Protein AF-A0A544Z5J7-F1 (afdb_monomer_lite)

Foldseek 3Di:
DPVVVVVVVVVVVVLVVQQCVLCVVVVVVLVVQVWDWDDDDRVDIDTHRCVVVVVVVVVVVVVVPPD

pLDDT: mean 93.05, std 6.88, range [57.31, 98.31]

Sequence (67 aa):
MNPGAAWLSLIKSRMTMADLALCADQDRWARELKWTVSRTGFGARHYRDPRFDLVRELEEVGRLFTV

Radius of gyration: 19.59 Å; chains: 1; bounding box: 50×19×49 Å

Secondary structure (DSSP, 8-state):
--HHHHHHHHHHHHHHHHHHHHTHHHHHHHHHTT-EEEEEETTEEEEE-HHHHHHHHHHHHHHHH--

Structure (mmCIF, N/CA/C/O backbone):
data_AF-A0A544Z5J7-F1
#
_entry.id   AF-A0A544Z5J7-F1
#
loop_
_atom_site.group_PDB
_atom_site.id
_atom_site.type_symbol
_atom_site.label_atom_id
_atom_site.label_alt_id
_atom_site.label_comp_id
_atom_site.label_asym_id
_atom_site.label_entity_id
_atom_site.label_seq_id
_atom_site.pdbx_PDB_ins_code
_atom_site.Cartn_x
_atom_site.Cartn_y
_atom_site.Cartn_z
_atom_site.occupancy
_atom_site.B_iso_or_equiv
_atom_site.auth_seq_id
_atom_site.auth_comp_id
_atom_site.auth_asym_id
_atom_site.auth_atom_id
_atom_site.pdbx_PDB_model_num
ATOM 1 N N . MET A 1 1 ? 34.066 7.209 -13.288 1.00 66.25 1 MET A N 1
ATOM 2 C CA . MET A 1 1 ? 32.652 6.784 -13.148 1.00 66.25 1 MET A CA 1
ATOM 3 C C . MET A 1 1 ? 32.633 5.261 -13.183 1.00 66.25 1 MET A C 1
ATOM 5 O O . MET A 1 1 ? 33.226 4.722 -14.105 1.00 66.25 1 MET A O 1
ATOM 9 N N . ASN A 1 2 ? 32.072 4.564 -12.186 1.00 82.56 2 ASN A N 1
ATOM 10 C CA . ASN A 1 2 ? 32.012 3.093 -12.208 1.00 82.56 2 ASN A CA 1
ATOM 11 C C . ASN A 1 2 ? 30.819 2.652 -13.088 1.00 82.56 2 ASN A C 1
ATOM 13 O O . ASN A 1 2 ? 29.677 2.918 -12.699 1.00 82.56 2 ASN A O 1
ATOM 1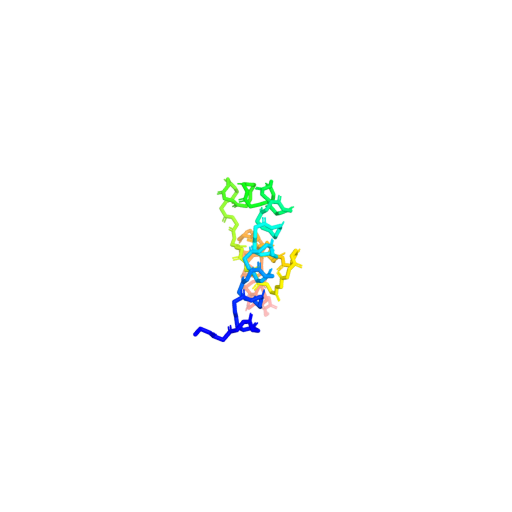7 N N . PRO A 1 3 ? 31.042 2.000 -14.247 1.00 82.81 3 PRO A N 1
ATOM 18 C CA . PRO A 1 3 ? 29.965 1.636 -15.172 1.00 82.81 3 PRO A CA 1
ATOM 19 C C . PRO A 1 3 ? 28.920 0.698 -14.550 1.00 82.81 3 PRO A C 1
ATOM 21 O O . PRO A 1 3 ? 27.726 0.851 -14.800 1.00 82.81 3 PRO A O 1
ATOM 24 N N . GLY A 1 4 ? 29.344 -0.222 -13.675 1.00 86.81 4 GLY A N 1
ATOM 25 C CA . GLY A 1 4 ? 28.438 -1.140 -12.979 1.00 86.81 4 GLY A CA 1
ATOM 26 C C . GLY A 1 4 ? 27.511 -0.422 -11.997 1.00 86.81 4 GLY A C 1
ATOM 27 O O . GLY A 1 4 ? 26.327 -0.742 -11.905 1.00 86.81 4 GLY A O 1
ATOM 28 N N . ALA A 1 5 ? 28.012 0.613 -11.318 1.00 91.44 5 ALA A N 1
ATOM 29 C CA . ALA A 1 5 ? 27.194 1.434 -10.427 1.00 91.44 5 ALA A CA 1
ATOM 30 C C . ALA A 1 5 ? 26.138 2.246 -11.200 1.00 91.44 5 ALA A C 1
ATOM 32 O O . ALA A 1 5 ? 24.993 2.351 -10.758 1.00 91.44 5 ALA A O 1
ATOM 33 N N . ALA A 1 6 ? 26.499 2.776 -12.374 1.00 93.38 6 ALA A N 1
ATOM 34 C CA . ALA A 1 6 ? 25.564 3.491 -13.242 1.00 93.38 6 ALA A CA 1
ATOM 35 C C . ALA A 1 6 ? 24.441 2.569 -13.751 1.00 93.38 6 ALA A C 1
ATOM 37 O O . ALA A 1 6 ? 23.267 2.941 -13.713 1.00 93.38 6 ALA A O 1
ATOM 38 N N . TRP A 1 7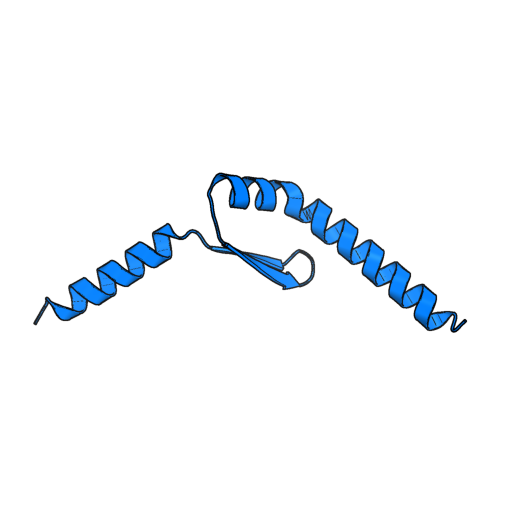 ? 24.783 1.341 -14.146 1.00 94.25 7 TRP A N 1
ATOM 39 C CA . TRP A 1 7 ? 23.816 0.340 -14.596 1.00 94.25 7 TRP A CA 1
ATOM 40 C C . TRP A 1 7 ? 22.835 -0.087 -13.494 1.00 94.25 7 TRP A C 1
ATOM 42 O O . TRP A 1 7 ? 21.621 -0.091 -13.700 1.00 94.25 7 TRP A O 1
ATOM 52 N N . LEU A 1 8 ? 23.340 -0.376 -12.291 1.00 95.38 8 LEU A N 1
ATOM 53 C CA . LEU A 1 8 ? 22.495 -0.720 -11.142 1.00 95.38 8 LEU A CA 1
ATOM 54 C C . LEU A 1 8 ? 21.538 0.419 -10.767 1.00 95.38 8 LEU A C 1
ATOM 56 O O . LEU A 1 8 ? 20.383 0.166 -10.424 1.00 95.38 8 LEU A O 1
ATOM 60 N N . SER A 1 9 ? 21.999 1.670 -10.853 1.00 95.69 9 SER A N 1
ATOM 61 C CA . SER A 1 9 ? 21.155 2.847 -10.625 1.00 95.69 9 SER A CA 1
ATOM 62 C C . SER A 1 9 ? 20.006 2.926 -11.635 1.00 95.69 9 SER A C 1
ATOM 64 O O . SER A 1 9 ? 18.850 3.124 -11.252 1.00 95.69 9 SER A O 1
ATOM 66 N N . LEU A 1 10 ? 20.297 2.678 -12.917 1.00 96.19 10 LEU A N 1
ATOM 67 C CA . LEU A 1 10 ? 19.288 2.670 -13.973 1.00 96.19 10 LEU A CA 1
ATOM 68 C C . LEU A 1 10 ? 18.215 1.604 -13.722 1.00 96.19 10 LEU A C 1
ATOM 70 O O . LEU A 1 10 ? 17.026 1.912 -13.797 1.00 96.19 10 LEU A O 1
ATOM 74 N N . ILE A 1 11 ? 18.613 0.378 -13.367 1.00 95.62 11 ILE A N 1
ATOM 75 C CA . ILE A 1 11 ? 17.667 -0.702 -13.047 1.00 95.62 11 ILE A CA 1
ATOM 76 C C . ILE A 1 11 ? 16.776 -0.303 -11.870 1.00 95.62 11 ILE A C 1
ATOM 78 O O . ILE A 1 11 ? 15.553 -0.384 -11.974 1.00 95.62 11 ILE A O 1
ATOM 82 N N . LYS A 1 12 ? 17.362 0.188 -10.771 1.00 94.56 12 LYS A N 1
ATOM 83 C CA . LYS A 1 12 ? 16.596 0.613 -9.587 1.00 94.56 12 LYS A CA 1
ATOM 84 C C . LYS A 1 12 ? 15.600 1.725 -9.914 1.00 94.56 12 LYS A C 1
ATOM 86 O O . LYS A 1 12 ? 14.462 1.684 -9.447 1.00 94.56 12 LYS A O 1
ATOM 91 N N . SER A 1 13 ? 16.003 2.691 -10.737 1.00 95.94 13 SER A N 1
ATOM 92 C CA . SER A 1 13 ? 15.123 3.764 -11.204 1.00 95.94 13 SER A CA 1
ATOM 93 C C . SER A 1 13 ? 13.951 3.212 -12.021 1.00 95.94 13 SER A C 1
ATOM 95 O O . SER A 1 13 ? 12.797 3.519 -11.725 1.00 95.94 13 SER A O 1
ATOM 97 N N . ARG A 1 14 ? 14.213 2.320 -12.984 1.00 96.81 14 ARG A N 1
ATOM 98 C CA . ARG A 1 14 ? 13.163 1.699 -13.808 1.00 96.81 14 ARG A CA 1
ATOM 99 C C . ARG A 1 14 ? 12.205 0.847 -12.984 1.00 96.81 14 ARG A C 1
ATOM 101 O O . ARG A 1 14 ? 10.997 0.973 -13.158 1.00 96.81 14 ARG A O 1
ATOM 108 N N . MET A 1 15 ? 12.723 0.054 -12.048 1.00 95.69 15 MET A N 1
ATOM 109 C CA . MET A 1 15 ? 11.895 -0.712 -11.113 1.00 95.69 15 MET A CA 1
ATOM 110 C C . MET A 1 15 ? 11.037 0.203 -10.238 1.00 95.69 15 MET A C 1
ATOM 112 O O . MET A 1 15 ? 9.877 -0.101 -9.992 1.00 95.69 15 MET A O 1
ATOM 116 N N . THR A 1 16 ? 11.572 1.343 -9.799 1.00 94.19 16 THR A N 1
ATOM 117 C CA . THR A 1 16 ? 10.809 2.313 -9.001 1.00 94.19 16 THR A CA 1
ATOM 118 C C . THR A 1 16 ? 9.667 2.923 -9.809 1.00 94.19 16 THR A C 1
ATOM 120 O O . THR A 1 16 ? 8.552 3.005 -9.310 1.00 94.19 16 THR A O 1
ATOM 123 N N . MET A 1 17 ? 9.909 3.296 -11.066 1.00 96.94 17 MET A N 1
ATOM 124 C CA . MET A 1 17 ? 8.860 3.837 -11.936 1.00 96.94 17 MET A CA 1
ATOM 125 C C . MET A 1 17 ? 7.788 2.798 -12.271 1.00 96.94 17 MET A C 1
ATOM 127 O O . MET A 1 17 ? 6.602 3.117 -12.248 1.00 96.94 17 MET A O 1
ATOM 131 N N . ALA A 1 18 ? 8.191 1.555 -12.544 1.00 97.38 18 ALA A N 1
ATOM 132 C CA . ALA A 1 18 ? 7.256 0.466 -12.798 1.00 97.38 18 ALA A CA 1
ATOM 133 C C . ALA A 1 18 ? 6.406 0.135 -11.557 1.00 97.38 18 ALA A C 1
ATOM 135 O O . ALA A 1 18 ? 5.207 -0.073 -11.692 1.00 97.38 18 ALA A O 1
ATOM 136 N N . ASP A 1 19 ? 6.993 0.166 -10.357 1.00 96.81 19 ASP A N 1
ATOM 137 C CA . ASP A 1 19 ? 6.273 -0.013 -9.088 1.00 96.81 19 ASP A CA 1
ATOM 138 C C . ASP A 1 19 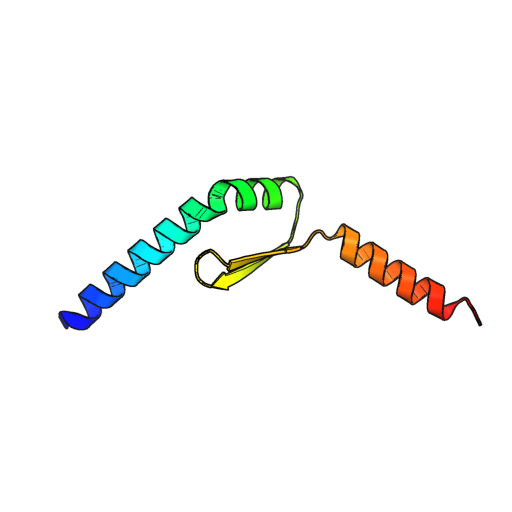? 5.219 1.079 -8.861 1.00 96.81 19 ASP A C 1
ATOM 140 O O . ASP A 1 19 ? 4.079 0.786 -8.508 1.00 96.81 19 ASP A O 1
ATOM 144 N N . LEU A 1 20 ? 5.587 2.340 -9.110 1.00 94.88 20 LEU A N 1
ATOM 145 C CA . LEU A 1 20 ? 4.667 3.472 -8.992 1.00 94.88 20 LEU A CA 1
ATOM 146 C C . LEU A 1 20 ? 3.510 3.368 -9.988 1.00 94.88 20 LEU A C 1
ATOM 148 O O . LEU A 1 20 ? 2.369 3.619 -9.614 1.00 94.88 20 LEU A O 1
ATOM 152 N N . ALA A 1 21 ? 3.795 2.987 -11.235 1.00 97.38 21 ALA A N 1
ATOM 153 C CA . ALA A 1 21 ? 2.770 2.817 -12.260 1.00 97.38 21 ALA A CA 1
ATOM 154 C C . ALA A 1 21 ? 1.819 1.656 -11.932 1.00 97.38 21 ALA A C 1
ATOM 156 O O . ALA A 1 21 ? 0.607 1.810 -12.050 1.00 97.38 21 ALA A O 1
ATOM 157 N N . LEU A 1 22 ? 2.359 0.521 -11.476 1.00 97.19 22 LEU A N 1
ATOM 158 C CA . LEU A 1 22 ? 1.586 -0.672 -11.121 1.00 97.19 22 LEU A CA 1
ATOM 159 C C . LEU A 1 22 ? 0.578 -0.415 -9.989 1.00 97.19 22 LEU A C 1
ATOM 161 O O . LEU A 1 22 ? -0.501 -1.002 -9.984 1.00 97.19 22 LEU A O 1
ATOM 165 N N . CYS A 1 23 ? 0.936 0.448 -9.037 1.00 97.00 23 CYS A N 1
ATOM 166 C CA . CYS A 1 23 ? 0.146 0.708 -7.833 1.00 97.00 23 CYS A CA 1
ATOM 167 C C . CYS A 1 23 ? -0.638 2.032 -7.871 1.00 97.00 23 CYS A C 1
ATOM 169 O O . CYS A 1 23 ? -1.210 2.430 -6.854 1.00 97.00 23 CYS A O 1
ATOM 171 N N . ALA A 1 24 ? -0.640 2.747 -9.001 1.00 97.00 24 ALA A N 1
ATOM 172 C CA . ALA A 1 24 ? -1.150 4.115 -9.089 1.00 97.00 24 ALA A CA 1
ATOM 173 C C . ALA A 1 24 ? -2.635 4.241 -8.704 1.00 97.00 24 ALA A C 1
ATOM 175 O O . ALA A 1 24 ? -3.012 5.163 -7.975 1.00 97.00 24 ALA A O 1
ATOM 176 N N . ASP A 1 25 ? -3.477 3.311 -9.157 1.00 97.75 25 ASP A N 1
ATOM 177 C CA . ASP A 1 25 ? -4.913 3.339 -8.874 1.00 97.75 25 ASP A CA 1
ATOM 178 C C . ASP A 1 25 ? -5.212 3.014 -7.410 1.00 97.75 25 ASP A C 1
ATOM 180 O O . ASP A 1 25 ? -6.013 3.692 -6.765 1.00 97.75 25 ASP A O 1
ATOM 184 N N . GLN A 1 26 ? -4.539 2.007 -6.863 1.00 96.25 26 GLN A N 1
ATOM 185 C CA . GLN A 1 26 ? -4.680 1.586 -5.474 1.00 96.25 26 GLN A CA 1
ATOM 186 C C . GLN A 1 26 ? -4.184 2.682 -4.522 1.00 96.25 26 GLN A C 1
ATOM 188 O O . GLN A 1 26 ? -4.828 2.962 -3.514 1.00 96.25 26 GLN A O 1
ATOM 193 N N . ASP A 1 27 ? -3.085 3.360 -4.862 1.00 97.12 27 ASP A N 1
ATOM 194 C CA . ASP A 1 27 ? -2.575 4.510 -4.111 1.00 97.12 27 ASP A CA 1
ATOM 195 C C . ASP A 1 27 ? -3.535 5.701 -4.141 1.00 97.12 27 ASP A C 1
ATOM 197 O O . ASP A 1 27 ? -3.698 6.389 -3.128 1.00 97.12 27 ASP A O 1
ATOM 201 N N . ARG A 1 28 ? -4.178 5.957 -5.290 1.00 98.31 28 ARG A N 1
ATOM 202 C CA . ARG A 1 28 ? -5.216 6.988 -5.394 1.00 98.31 28 ARG A CA 1
ATOM 203 C C . ARG A 1 28 ? -6.371 6.666 -4.450 1.00 98.31 28 ARG A C 1
ATOM 205 O O . ARG A 1 28 ? -6.710 7.509 -3.624 1.00 98.31 28 ARG A O 1
ATOM 212 N N . TRP A 1 29 ? -6.917 5.454 -4.520 1.00 98.00 29 TRP A N 1
ATOM 213 C CA . TRP A 1 29 ? -8.013 5.032 -3.645 1.00 98.00 29 TRP A CA 1
ATOM 214 C C . TRP A 1 29 ? -7.628 5.069 -2.169 1.00 98.00 29 TRP A C 1
ATOM 216 O O . TRP A 1 29 ? -8.384 5.584 -1.352 1.00 98.00 29 TRP A O 1
ATOM 226 N N . ALA A 1 30 ? -6.433 4.598 -1.815 1.00 97.38 30 ALA A N 1
ATOM 227 C CA . ALA A 1 30 ? -5.945 4.657 -0.445 1.00 97.38 30 ALA A CA 1
ATOM 228 C C . ALA A 1 30 ? -5.874 6.099 0.074 1.00 97.38 30 ALA A C 1
ATOM 230 O O . ALA A 1 30 ? -6.255 6.364 1.210 1.00 97.38 30 ALA A O 1
ATOM 231 N N . ARG A 1 31 ? -5.454 7.055 -0.765 1.00 96.94 31 ARG A N 1
ATOM 232 C CA . ARG A 1 31 ? -5.471 8.481 -0.414 1.00 96.94 31 ARG A CA 1
ATOM 233 C C . ARG A 1 31 ? -6.895 9.005 -0.228 1.00 96.94 31 ARG A C 1
ATOM 235 O O . ARG A 1 31 ? -7.157 9.677 0.766 1.00 96.94 31 ARG A O 1
ATOM 242 N N . GLU A 1 32 ? -7.797 8.706 -1.160 1.00 98.19 32 GLU A N 1
ATOM 243 C CA . GLU A 1 32 ? -9.202 9.142 -1.109 1.00 98.19 32 GLU A CA 1
ATOM 244 C C . GLU A 1 32 ? -9.926 8.596 0.130 1.00 98.19 32 GLU A C 1
ATOM 246 O O . GLU A 1 32 ? -10.656 9.324 0.802 1.00 98.19 32 GLU A O 1
ATOM 251 N N . LEU A 1 33 ? -9.655 7.340 0.483 1.00 97.12 33 LEU A N 1
ATOM 252 C CA . LEU A 1 33 ? -10.237 6.646 1.631 1.00 97.12 33 LEU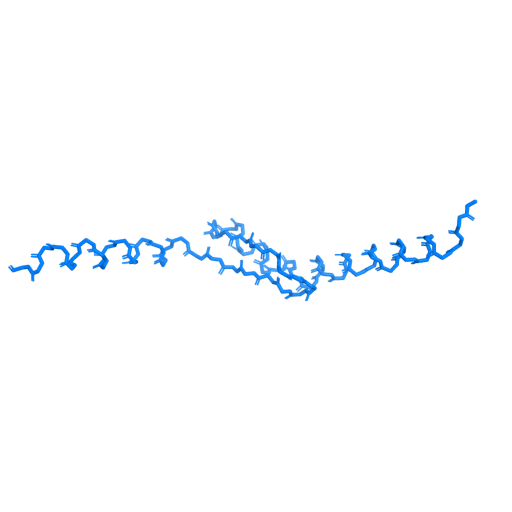 A CA 1
ATOM 253 C C . LEU A 1 33 ? -9.460 6.862 2.939 1.00 97.12 33 LEU A C 1
ATOM 255 O O . LEU A 1 33 ? -9.856 6.333 3.977 1.00 97.12 33 LEU A O 1
ATOM 259 N N . LYS A 1 34 ? -8.372 7.646 2.912 1.00 96.69 34 LYS A N 1
ATOM 260 C CA . LYS A 1 34 ? -7.492 7.918 4.064 1.00 96.69 34 LYS A CA 1
ATOM 261 C C . LYS A 1 34 ? -6.914 6.647 4.705 1.00 96.69 34 LYS A C 1
ATOM 263 O O . LYS A 1 34 ? -6.773 6.554 5.923 1.00 96.69 34 LYS A O 1
ATOM 268 N N . TRP A 1 35 ? -6.580 5.661 3.883 1.00 97.25 35 TRP A N 1
ATOM 269 C CA . TRP A 1 35 ? -5.891 4.445 4.295 1.00 97.25 35 TRP A CA 1
ATOM 270 C C . TRP A 1 35 ? -4.392 4.695 4.460 1.00 97.25 35 TRP A C 1
ATOM 272 O O . TRP A 1 35 ? -3.791 5.512 3.759 1.00 97.25 35 TRP A O 1
ATOM 282 N N . THR A 1 36 ? -3.769 3.954 5.370 1.00 96.19 36 THR A N 1
ATOM 283 C CA . THR A 1 36 ? -2.309 3.957 5.516 1.00 96.19 36 THR A CA 1
ATOM 284 C C . THR A 1 36 ? -1.698 2.985 4.513 1.00 96.19 36 THR A C 1
ATOM 286 O O . THR A 1 36 ? -2.215 1.886 4.327 1.00 96.19 36 THR A O 1
ATOM 289 N N . VAL A 1 37 ? -0.587 3.369 3.880 1.00 96.50 37 VAL A N 1
ATOM 290 C CA . VAL A 1 37 ? 0.116 2.527 2.901 1.00 96.50 37 VAL A CA 1
ATOM 291 C C . VAL A 1 37 ? 1.556 2.302 3.344 1.00 96.50 37 VAL A C 1
ATOM 293 O O . VAL A 1 37 ? 2.280 3.263 3.595 1.00 96.50 37 VAL A O 1
ATOM 296 N N . SER A 1 38 ? 1.993 1.044 3.407 1.00 95.69 38 SER A N 1
ATOM 297 C CA . SER A 1 38 ? 3.402 0.678 3.596 1.00 95.69 38 SER A CA 1
ATOM 298 C C . SER A 1 38 ? 3.934 -0.078 2.379 1.00 95.69 38 SER A C 1
ATOM 300 O O . SER A 1 38 ? 3.203 -0.818 1.725 1.00 95.69 38 SER A O 1
ATOM 302 N N . ARG A 1 39 ? 5.212 0.124 2.039 1.00 93.06 39 ARG A N 1
ATOM 303 C CA . ARG A 1 39 ? 5.867 -0.529 0.896 1.00 93.06 39 ARG A CA 1
ATOM 304 C C . ARG A 1 39 ? 6.841 -1.587 1.397 1.00 93.06 39 ARG A C 1
ATOM 306 O O . ARG A 1 39 ? 7.803 -1.253 2.081 1.00 93.06 39 ARG A O 1
ATOM 313 N N . THR A 1 40 ? 6.607 -2.842 1.032 1.00 89.88 4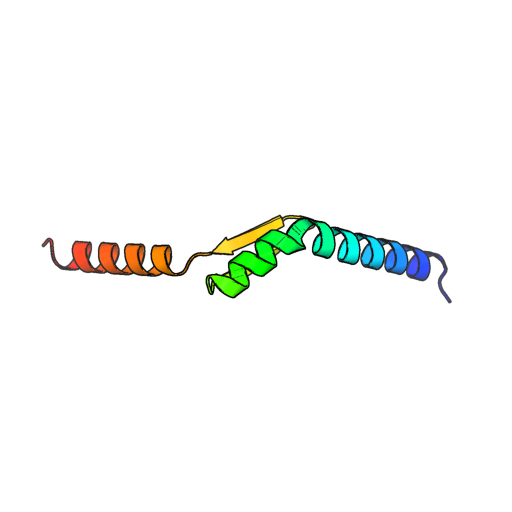0 THR A N 1
ATOM 314 C CA . THR A 1 40 ? 7.422 -3.996 1.449 1.00 89.88 40 THR A CA 1
ATOM 315 C C . THR A 1 40 ? 8.260 -4.579 0.307 1.00 89.88 40 THR A C 1
ATOM 317 O O . THR A 1 40 ? 9.131 -5.409 0.547 1.00 89.88 40 THR A O 1
ATOM 320 N N . GLY A 1 41 ? 8.055 -4.118 -0.930 1.00 89.56 41 GLY A N 1
ATOM 321 C CA . GLY A 1 41 ? 8.791 -4.572 -2.110 1.00 89.56 41 GLY A CA 1
ATOM 322 C C . GLY A 1 41 ? 8.214 -4.014 -3.412 1.00 89.56 41 GLY A C 1
ATOM 323 O O . GLY A 1 41 ? 7.387 -3.103 -3.385 1.00 89.56 41 GLY A O 1
ATOM 324 N N . PHE A 1 42 ? 8.659 -4.557 -4.549 1.00 93.38 42 PHE A N 1
ATOM 325 C CA . PHE A 1 42 ? 8.111 -4.224 -5.869 1.00 93.38 42 PHE A CA 1
ATOM 326 C C . PHE A 1 42 ? 6.685 -4.773 -6.010 1.00 93.38 42 PHE A C 1
ATOM 328 O O . PHE A 1 42 ? 6.481 -5.975 -5.860 1.00 93.38 42 PHE A O 1
ATOM 335 N N . GLY A 1 43 ? 5.707 -3.905 -6.265 1.00 92.69 43 GLY A N 1
ATOM 336 C CA . GLY A 1 43 ? 4.286 -4.257 -6.333 1.00 92.69 43 GLY A CA 1
ATOM 337 C C . GLY A 1 43 ? 3.685 -4.707 -4.997 1.00 92.69 43 GLY A C 1
ATOM 338 O O . GLY A 1 43 ? 2.518 -5.078 -4.940 1.00 92.69 43 GLY A O 1
ATOM 339 N N . ALA A 1 44 ? 4.464 -4.674 -3.914 1.00 92.56 44 ALA A N 1
ATOM 340 C CA . ALA A 1 44 ? 4.063 -5.166 -2.605 1.00 92.56 44 ALA A CA 1
ATOM 341 C C . ALA A 1 44 ? 3.772 -3.975 -1.688 1.00 92.56 44 ALA A C 1
ATOM 343 O O . ALA A 1 44 ? 4.631 -3.504 -0.935 1.00 92.56 44 ALA A O 1
ATOM 344 N N . ARG A 1 45 ? 2.550 -3.449 -1.804 1.00 94.94 45 ARG A N 1
ATOM 345 C CA . ARG A 1 45 ? 2.014 -2.423 -0.908 1.00 94.94 45 ARG A CA 1
ATOM 346 C C . ARG A 1 45 ? 0.989 -3.028 0.030 1.00 94.94 45 ARG A C 1
ATOM 348 O O . ARG A 1 45 ? 0.121 -3.788 -0.386 1.00 94.94 45 ARG A O 1
ATOM 355 N N . HIS A 1 46 ? 1.093 -2.662 1.297 1.00 95.81 46 HIS A N 1
ATOM 356 C CA . HIS A 1 46 ? 0.123 -3.005 2.318 1.00 95.81 46 HIS A CA 1
ATOM 357 C C . HIS A 1 46 ? -0.784 -1.807 2.552 1.00 95.81 46 HIS A C 1
ATOM 359 O O . HIS A 1 46 ? -0.335 -0.759 3.013 1.00 95.81 46 HIS A O 1
ATOM 365 N N . TYR A 1 47 ? -2.055 -1.984 2.216 1.00 95.56 47 TYR A N 1
ATOM 366 C CA . TYR A 1 47 ? -3.104 -0.991 2.372 1.00 95.56 47 TYR A CA 1
ATOM 367 C C . TYR A 1 47 ? -3.879 -1.293 3.652 1.00 95.56 47 TYR A C 1
ATOM 369 O O . TYR A 1 47 ? -4.457 -2.369 3.786 1.00 95.56 47 TYR A O 1
ATOM 377 N N . ARG A 1 48 ? -3.869 -0.361 4.604 1.00 95.50 48 ARG A N 1
ATOM 378 C CA . ARG A 1 48 ? -4.519 -0.513 5.907 1.00 95.50 48 ARG A CA 1
ATOM 379 C C . ARG A 1 48 ? -5.654 0.487 6.050 1.00 95.50 48 ARG A C 1
ATOM 381 O O . ARG A 1 48 ? -5.425 1.696 6.096 1.00 95.50 48 ARG A O 1
ATOM 388 N N . ASP A 1 49 ? -6.864 -0.044 6.143 1.00 96.38 49 ASP A N 1
ATOM 389 C CA . ASP A 1 49 ? -8.068 0.722 6.436 1.00 96.38 49 ASP A CA 1
ATOM 390 C C . ASP A 1 49 ? -8.178 0.967 7.954 1.00 96.38 49 ASP A C 1
ATOM 392 O O . ASP A 1 49 ? -8.255 -0.005 8.714 1.00 96.38 49 ASP A O 1
ATOM 396 N N . PRO A 1 50 ? -8.213 2.233 8.415 1.00 95.00 50 PRO A N 1
ATOM 397 C CA . PRO A 1 50 ? -8.274 2.562 9.841 1.00 95.00 50 PRO A CA 1
ATOM 398 C C . PRO A 1 50 ? -9.545 2.049 10.533 1.00 95.00 50 PRO A C 1
ATOM 400 O O . PRO A 1 50 ? -9.581 1.941 11.756 1.00 95.00 50 PRO A O 1
ATOM 403 N N . ARG A 1 51 ? -10.597 1.692 9.785 1.00 94.44 51 ARG A N 1
ATOM 404 C CA . ARG A 1 51 ? -11.821 1.121 10.364 1.00 94.44 51 ARG A CA 1
ATOM 405 C C . ARG A 1 51 ? -11.576 -0.243 11.005 1.00 94.44 51 ARG A C 1
ATOM 407 O O . ARG A 1 51 ? -12.206 -0.540 12.014 1.00 94.44 51 ARG A O 1
ATOM 414 N N . PHE A 1 52 ? -10.657 -1.055 10.473 1.00 93.81 52 PHE A N 1
ATOM 415 C CA . PHE A 1 52 ? -10.303 -2.332 11.110 1.00 93.81 52 PHE A CA 1
ATOM 416 C C . PHE A 1 52 ? -9.526 -2.132 12.413 1.00 93.81 52 PHE A C 1
ATOM 418 O O . PHE A 1 52 ? -9.663 -2.939 13.330 1.00 93.81 52 PHE A O 1
ATOM 425 N N . ASP A 1 53 ? -8.762 -1.043 12.521 1.00 90.94 53 ASP A N 1
ATOM 426 C CA . ASP A 1 53 ? -8.056 -0.698 13.757 1.00 90.94 53 ASP A CA 1
ATOM 427 C C . ASP A 1 53 ? -9.053 -0.352 14.862 1.00 90.94 53 ASP A C 1
ATOM 429 O O . ASP A 1 53 ? -8.966 -0.901 15.958 1.00 90.94 53 ASP A O 1
ATOM 433 N N . LEU A 1 54 ? -10.064 0.452 14.523 1.00 93.38 54 LEU A N 1
ATOM 434 C CA . LEU A 1 54 ? -11.160 0.787 15.428 1.00 93.38 54 LEU A CA 1
ATOM 435 C C . LEU A 1 54 ? -11.942 -0.454 15.879 1.00 93.38 54 LEU A C 1
ATOM 437 O O . LEU A 1 54 ? -12.243 -0.592 17.060 1.00 93.38 54 LEU A O 1
ATOM 441 N N . VAL A 1 55 ? -12.274 -1.369 14.961 1.00 94.88 55 VAL A N 1
ATOM 442 C CA . VAL A 1 55 ? -12.976 -2.616 15.318 1.00 94.88 55 VAL A CA 1
ATOM 443 C C . VAL A 1 55 ? -12.163 -3.419 16.330 1.00 94.88 55 VAL A C 1
ATOM 445 O O . VAL A 1 55 ? -12.707 -3.843 17.346 1.00 94.88 55 VAL A O 1
ATOM 448 N N . ARG A 1 56 ? -10.856 -3.573 16.100 1.00 92.88 56 ARG A N 1
ATOM 449 C CA . ARG A 1 56 ? -9.973 -4.296 17.019 1.00 92.88 56 ARG A CA 1
ATOM 450 C C . ARG A 1 56 ? -9.919 -3.642 18.404 1.00 92.88 56 ARG A C 1
ATOM 452 O O . ARG A 1 56 ? -10.001 -4.351 19.402 1.00 92.88 56 ARG A O 1
ATOM 459 N N . GLU A 1 57 ? -9.815 -2.316 18.469 1.00 93.81 57 GLU A N 1
ATOM 460 C CA . GLU A 1 57 ? -9.836 -1.569 19.737 1.00 93.81 57 GLU A CA 1
ATOM 461 C C . GLU A 1 57 ? -11.156 -1.782 20.493 1.00 93.81 57 GLU A C 1
ATOM 463 O O . GLU A 1 57 ? -11.153 -2.045 21.695 1.00 93.81 57 GLU A O 1
ATOM 468 N N . LEU A 1 58 ? -12.292 -1.746 19.792 1.00 94.69 58 LEU A N 1
ATOM 469 C CA . LEU A 1 58 ? -13.604 -2.001 20.392 1.00 94.69 58 LEU A CA 1
ATOM 470 C C . LEU A 1 58 ? -13.746 -3.442 20.898 1.00 94.69 58 LEU A C 1
ATOM 472 O O . LEU A 1 58 ? -14.295 -3.658 21.978 1.00 94.69 58 LEU A O 1
ATOM 476 N N . GLU A 1 59 ? -13.236 -4.427 20.159 1.00 94.38 59 GLU A N 1
ATOM 477 C CA . GLU A 1 59 ? -13.209 -5.822 20.609 1.00 94.38 59 GLU A CA 1
ATOM 478 C C . GLU A 1 59 ? -12.346 -6.013 21.862 1.00 94.38 59 GLU A C 1
ATOM 480 O O . GLU A 1 59 ? -12.720 -6.757 22.769 1.00 94.38 59 GLU A O 1
ATOM 485 N N . GLU A 1 60 ? -11.187 -5.354 21.932 1.00 93.62 60 GLU A N 1
ATOM 486 C CA . GLU A 1 60 ? -10.316 -5.376 23.111 1.00 93.62 60 GLU A CA 1
ATOM 487 C C . GLU A 1 60 ? -11.012 -4.770 24.331 1.00 93.62 60 GLU A C 1
ATOM 489 O O . GLU A 1 60 ? -11.014 -5.381 25.400 1.00 93.62 60 GLU A O 1
ATOM 494 N N . VAL A 1 61 ? -11.681 -3.630 24.158 1.00 92.75 61 VAL A N 1
ATOM 495 C CA . VAL A 1 61 ? -12.484 -2.998 25.209 1.00 92.75 61 VAL A CA 1
ATOM 496 C C . VAL A 1 61 ? -13.635 -3.906 25.653 1.00 92.75 61 VAL A C 1
ATOM 498 O O . VAL A 1 61 ? -13.830 -4.108 26.849 1.00 92.75 61 VAL A O 1
ATOM 501 N N . GLY A 1 62 ? -14.371 -4.512 24.719 1.00 92.19 62 GLY A N 1
ATOM 502 C CA . GLY A 1 62 ? -15.467 -5.431 25.041 1.00 92.19 62 GLY A CA 1
ATOM 503 C C . GLY A 1 62 ? -15.007 -6.634 25.870 1.00 92.19 62 GLY A C 1
ATOM 504 O O . GLY A 1 62 ? -15.667 -7.008 26.842 1.00 92.19 62 GLY A O 1
ATOM 505 N N . ARG A 1 63 ? -13.831 -7.194 25.559 1.00 91.88 63 ARG A N 1
ATOM 506 C CA . ARG A 1 63 ? -13.224 -8.281 26.346 1.00 91.88 63 ARG A CA 1
ATOM 507 C C . ARG A 1 63 ? -12.908 -7.875 27.788 1.00 91.88 63 ARG A C 1
ATOM 509 O O . ARG A 1 63 ? -13.012 -8.718 28.671 1.00 91.88 63 ARG A O 1
ATOM 516 N N . LEU A 1 64 ? -12.564 -6.611 28.042 1.00 89.06 64 LEU A N 1
ATOM 517 C CA . LEU A 1 64 ? -12.281 -6.111 29.395 1.00 89.06 64 LEU A CA 1
ATOM 518 C C . LEU A 1 64 ? -13.538 -5.972 30.264 1.00 89.06 64 LEU A C 1
ATOM 520 O O . LEU A 1 64 ? -13.441 -6.062 31.484 1.00 89.06 64 LEU A O 1
ATOM 524 N N . PHE A 1 65 ? -14.706 -5.754 29.654 1.00 82.00 65 PHE A N 1
ATOM 525 C CA . PHE A 1 65 ? -15.971 -5.548 30.369 1.00 82.00 65 PHE A CA 1
ATOM 526 C C . PHE A 1 65 ? -16.838 -6.807 30.500 1.00 82.00 65 PHE A C 1
ATOM 528 O O . PHE A 1 65 ? -17.853 -6.768 31.187 1.00 82.00 65 PHE A O 1
ATOM 535 N N . THR A 1 66 ? -16.451 -7.919 29.872 1.00 76.31 66 THR A N 1
ATOM 536 C CA . THR A 1 66 ? -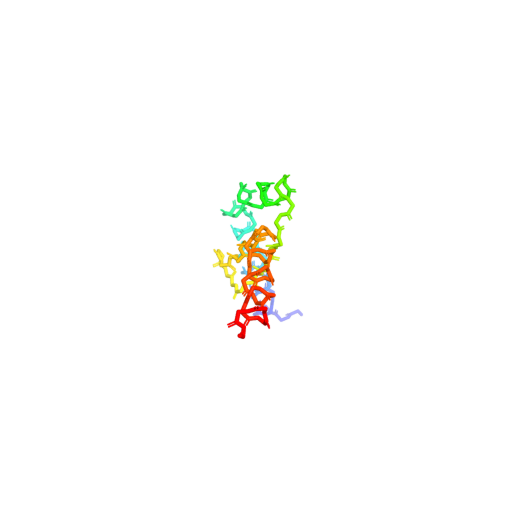17.191 -9.196 29.927 1.00 76.31 66 THR A CA 1
ATOM 537 C C . THR A 1 66 ? -16.691 -10.096 31.076 1.00 76.31 66 THR A C 1
ATOM 539 O O . THR A 1 66 ? -16.534 -11.301 30.892 1.00 76.31 66 THR A O 1
ATOM 542 N N . VAL A 1 67 ? -16.389 -9.506 32.242 1.00 57.31 67 VAL A N 1
ATOM 543 C CA . VAL A 1 67 ? -16.009 -10.233 33.476 1.00 57.31 67 VAL A CA 1
ATOM 544 C C . VAL A 1 67 ? -17.250 -10.696 34.228 1.00 57.31 67 VAL A C 1
ATOM 546 O O . VAL A 1 67 ? -18.167 -9.863 34.401 1.00 57.31 67 VAL A O 1
#

Organism: NCBI:txid568844